Protein AF-A0A965DJD0-F1 (afdb_monomer)

Foldseek 3Di:
DCCVVPVPDDDAAEAEAELVDAPVSLVVVLVVLVVDDHAAYEYAQPQPDPRNVRVVVSCVVSVHHHQWYANDDDPVRIGGDDPVVVVVVNVVD

Secondary structure (DSSP, 8-state):
-HHHH-TT-----EEEEETT--HHHHHHHHHHHHHS---EEEEE--TT-TTHHHHHHHHHHHTPPEEEEE-SSSGGGEEE--HHHHHHHHH--

Structure (mmCIF, N/CA/C/O backbone):
data_AF-A0A965DJD0-F1
#
_entry.id   AF-A0A965DJD0-F1
#
loop_
_atom_site.group_PDB
_atom_site.id
_atom_site.type_symbol
_atom_site.label_atom_id
_atom_site.label_alt_id
_atom_site.label_comp_id
_atom_site.label_asym_id
_atom_site.label_entity_id
_atom_site.label_seq_id
_atom_site.pdbx_PDB_ins_code
_atom_site.Cartn_x
_atom_site.Cartn_y
_atom_site.Cartn_z
_atom_site.occupancy
_atom_site.B_iso_or_equiv
_atom_site.auth_seq_id
_atom_site.auth_comp_id
_atom_site.auth_asym_id
_atom_site.auth_atom_id
_atom_site.pdbx_PDB_model_num
ATOM 1 N N . ILE A 1 1 ? -17.952 5.073 15.202 1.00 82.44 1 ILE A N 1
ATOM 2 C CA . ILE A 1 1 ? -19.266 5.157 14.500 1.00 82.44 1 ILE A CA 1
ATOM 3 C C . ILE A 1 1 ? -19.563 3.879 13.718 1.00 82.44 1 ILE A C 1
ATOM 5 O O . ILE A 1 1 ? -20.613 3.296 13.960 1.00 82.44 1 ILE A O 1
ATOM 9 N N . ILE A 1 2 ? -18.658 3.417 12.842 1.00 86.12 2 ILE A N 1
ATOM 10 C CA . ILE A 1 2 ? -18.876 2.221 12.005 1.00 86.12 2 ILE A CA 1
ATOM 11 C C . ILE A 1 2 ? -19.158 0.971 12.853 1.00 86.12 2 ILE A C 1
ATOM 13 O O . ILE A 1 2 ? -20.224 0.391 12.694 1.00 86.12 2 ILE A O 1
ATOM 17 N N . HIS A 1 3 ? -18.326 0.658 13.857 1.00 87.38 3 HIS A N 1
ATOM 18 C CA . HIS A 1 3 ? -18.560 -0.483 14.766 1.00 87.38 3 HIS A CA 1
ATOM 19 C C . HIS A 1 3 ? -19.932 -0.479 15.463 1.00 87.38 3 HIS A C 1
ATOM 21 O O . HIS A 1 3 ? -20.463 -1.534 15.786 1.00 87.38 3 HIS A O 1
ATOM 27 N N . LYS A 1 4 ? -20.532 0.701 15.681 1.00 92.44 4 LYS A N 1
ATOM 28 C CA . LYS A 1 4 ? -21.867 0.820 16.289 1.00 92.44 4 LYS A CA 1
ATOM 29 C C . LYS A 1 4 ? -22.988 0.572 15.276 1.00 92.44 4 LYS A C 1
ATOM 31 O O . LYS A 1 4 ? -24.030 0.050 15.648 1.00 92.44 4 LYS A O 1
ATOM 36 N N . LYS A 1 5 ? -22.811 1.007 14.023 1.00 95.06 5 LYS A N 1
ATOM 37 C CA . LYS A 1 5 ? -23.851 0.945 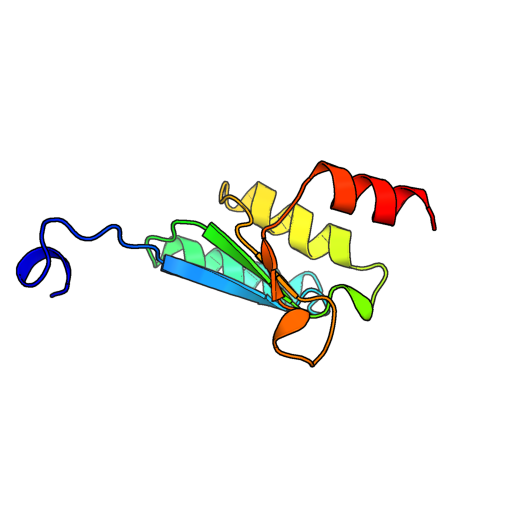12.981 1.00 95.06 5 LYS A CA 1
ATOM 38 C C . LYS A 1 5 ? -23.782 -0.317 12.117 1.00 95.06 5 LYS A C 1
ATOM 40 O O . LYS A 1 5 ? -24.793 -0.685 11.535 1.00 95.06 5 LYS A O 1
ATOM 45 N N . ALA A 1 6 ? -22.623 -0.959 12.034 1.00 93.38 6 ALA A N 1
ATOM 46 C CA . ALA A 1 6 ? -22.387 -2.152 11.232 1.00 93.38 6 ALA A CA 1
ATOM 47 C C . ALA A 1 6 ? -21.480 -3.134 12.004 1.00 93.38 6 ALA A C 1
ATOM 49 O O . ALA A 1 6 ? -20.307 -3.285 11.667 1.00 93.38 6 ALA A O 1
ATOM 50 N N . PRO A 1 7 ? -21.992 -3.777 13.070 1.00 90.25 7 PRO A N 1
ATOM 51 C CA . PRO A 1 7 ? -21.180 -4.594 13.979 1.00 90.25 7 PRO A CA 1
ATOM 52 C C . PRO A 1 7 ? -20.581 -5.850 13.325 1.00 90.25 7 PRO A C 1
ATOM 54 O O . PRO A 1 7 ? -19.552 -6.329 13.784 1.00 90.25 7 PRO A O 1
ATOM 57 N N . ASN A 1 8 ? -21.188 -6.346 12.242 1.00 94.06 8 ASN A N 1
ATOM 58 C CA . ASN A 1 8 ? -20.746 -7.548 11.524 1.00 94.06 8 ASN A CA 1
ATOM 59 C C . ASN A 1 8 ? -19.986 -7.228 10.225 1.00 94.06 8 ASN A C 1
ATOM 61 O O . ASN A 1 8 ? -19.773 -8.116 9.404 1.00 94.06 8 ASN A O 1
ATOM 65 N N . ALA A 1 9 ? -19.649 -5.958 9.981 1.00 93.75 9 ALA A N 1
ATOM 66 C CA . ALA A 1 9 ? -18.910 -5.586 8.784 1.00 93.75 9 ALA A CA 1
ATOM 67 C C . ALA A 1 9 ? -17.427 -5.939 8.932 1.00 93.75 9 ALA A C 1
ATOM 69 O O . ALA A 1 9 ? -16.815 -5.657 9.962 1.00 93.75 9 ALA A O 1
ATOM 70 N N . ASN A 1 10 ? -16.838 -6.468 7.861 1.00 91.25 10 ASN A N 1
ATOM 71 C CA . ASN A 1 10 ? -15.389 -6.488 7.713 1.00 91.25 10 ASN A CA 1
ATOM 72 C C . ASN A 1 10 ? -14.927 -5.067 7.389 1.00 91.25 10 ASN A C 1
ATOM 74 O O . ASN A 1 10 ? -15.337 -4.493 6.380 1.00 91.25 10 ASN A O 1
ATOM 78 N N . ILE A 1 11 ? -14.117 -4.487 8.271 1.00 91.56 11 ILE A N 1
ATOM 79 C CA . ILE A 1 11 ? -13.632 -3.113 8.145 1.00 91.56 11 ILE A CA 1
ATOM 80 C C . ILE A 1 11 ? -12.153 -3.172 7.787 1.00 91.56 11 ILE A C 1
ATOM 82 O O . ILE A 1 11 ? -11.355 -3.742 8.526 1.00 91.56 11 ILE A O 1
ATOM 86 N N . GLU A 1 12 ? -11.804 -2.553 6.666 1.00 93.06 12 GLU A N 1
ATOM 87 C CA . GLU A 1 12 ? -10.426 -2.362 6.225 1.00 93.06 12 GLU A CA 1
ATOM 88 C C . GLU A 1 12 ? -10.107 -0.862 6.262 1.00 93.06 12 GLU A C 1
ATOM 90 O O . GLU A 1 12 ? -10.919 -0.026 5.859 1.00 93.06 12 GLU A O 1
ATOM 95 N N . SER A 1 13 ? -8.922 -0.526 6.756 1.00 93.19 13 SER A N 1
ATOM 96 C CA . SER A 1 13 ? -8.366 0.822 6.797 1.00 93.19 13 SER A CA 1
ATOM 97 C C . SER A 1 13 ? -7.049 0.781 6.036 1.00 93.19 13 SER A C 1
ATOM 99 O O . SER A 1 13 ? -6.060 0.221 6.515 1.00 93.19 13 SER A O 1
ATOM 101 N N . LEU A 1 14 ? -7.069 1.284 4.803 1.00 94.06 14 LEU A N 1
ATOM 102 C CA . LEU A 1 14 ? -5.977 1.110 3.852 1.00 94.06 14 LEU A CA 1
ATOM 103 C C . LEU A 1 14 ? -5.197 2.408 3.674 1.00 94.06 14 LEU A C 1
ATOM 105 O O . LEU A 1 14 ? -5.776 3.460 3.402 1.00 94.06 14 LEU A O 1
ATOM 109 N N . LEU A 1 15 ? -3.875 2.314 3.782 1.00 91.81 15 LEU A N 1
ATOM 110 C CA . LEU A 1 15 ? -2.971 3.412 3.463 1.00 91.81 15 LEU A CA 1
ATOM 111 C C . LEU A 1 15 ? -2.587 3.352 1.987 1.00 91.81 15 LEU A C 1
ATOM 113 O O . LEU A 1 15 ? -2.048 2.347 1.535 1.00 91.81 15 LEU A O 1
ATOM 117 N N . VAL A 1 16 ? -2.839 4.423 1.239 1.00 91.00 16 VAL A N 1
ATOM 118 C CA . VAL A 1 16 ? -2.431 4.517 -0.168 1.00 91.00 16 VAL A CA 1
ATOM 119 C C . VAL A 1 16 ? -1.061 5.185 -0.240 1.00 91.00 16 VAL A C 1
ATOM 121 O O . VAL A 1 16 ? -0.902 6.317 0.216 1.00 91.00 16 VAL A O 1
ATOM 124 N N . LEU A 1 17 ? -0.078 4.487 -0.806 1.00 87.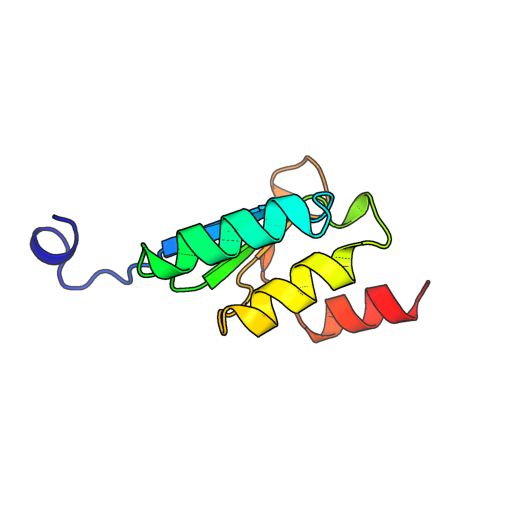62 17 LEU A N 1
ATOM 125 C CA . LEU A 1 17 ? 1.288 4.962 -0.993 1.00 87.62 17 LEU A CA 1
ATOM 126 C C . LEU A 1 17 ? 1.604 5.088 -2.479 1.00 87.62 17 LEU A C 1
ATOM 128 O O . LEU A 1 17 ? 1.495 4.127 -3.235 1.00 87.62 17 LEU A O 1
ATOM 132 N N . ASP A 1 18 ? 2.051 6.271 -2.875 1.00 86.25 18 ASP A N 1
ATOM 133 C CA . ASP A 1 18 ? 2.596 6.513 -4.205 1.00 86.25 18 ASP A CA 1
ATOM 134 C C . ASP A 1 18 ? 4.046 6.005 -4.257 1.00 86.25 18 ASP A C 1
ATOM 136 O O . ASP A 1 18 ? 4.914 6.511 -3.542 1.00 86.25 18 ASP A O 1
ATOM 140 N N . ALA A 1 19 ? 4.310 4.997 -5.094 1.00 81.75 19 ALA A N 1
ATOM 141 C CA . ALA A 1 19 ? 5.619 4.357 -5.201 1.00 81.75 19 ALA A CA 1
ATOM 142 C C . ALA A 1 19 ? 6.695 5.259 -5.830 1.00 81.75 19 ALA A C 1
ATOM 144 O O . ALA A 1 19 ? 7.889 4.986 -5.695 1.00 81.75 19 ALA A O 1
ATOM 145 N N . THR A 1 20 ? 6.302 6.361 -6.476 1.00 77.69 20 THR A N 1
ATOM 146 C CA . THR A 1 20 ? 7.251 7.359 -6.988 1.00 77.69 20 THR A CA 1
ATOM 147 C C . THR A 1 20 ? 7.839 8.219 -5.871 1.00 77.69 20 THR A C 1
ATOM 149 O O . THR A 1 20 ? 8.927 8.792 -6.030 1.00 77.69 20 THR A O 1
ATOM 152 N N . LEU A 1 21 ? 7.158 8.285 -4.719 1.00 75.38 21 LEU A N 1
ATOM 153 C CA . LEU A 1 21 ? 7.656 8.982 -3.546 1.00 75.38 21 LEU A CA 1
ATOM 154 C C . LEU A 1 21 ? 8.870 8.231 -2.996 1.00 75.38 21 LEU A C 1
ATOM 156 O O . LEU A 1 21 ? 8.800 7.077 -2.582 1.00 75.38 21 LEU A O 1
ATOM 160 N N . GLY A 1 22 ? 10.012 8.916 -2.966 1.00 69.56 22 GLY A N 1
ATOM 161 C CA . GLY A 1 22 ? 11.203 8.414 -2.285 1.00 69.56 22 GLY A CA 1
ATOM 162 C C . GLY A 1 22 ? 11.023 8.370 -0.762 1.00 69.56 22 GLY A C 1
ATOM 163 O O . GLY A 1 22 ? 9.942 8.605 -0.221 1.00 69.56 22 GLY A O 1
ATOM 164 N N . GLN A 1 23 ? 12.123 8.157 -0.038 1.00 70.94 23 GLN A N 1
ATOM 165 C CA . GLN A 1 23 ? 12.113 7.964 1.422 1.00 70.94 23 GLN A CA 1
ATOM 166 C C . GLN A 1 23 ? 11.391 9.062 2.230 1.00 70.94 23 GLN A C 1
ATOM 168 O O . GLN A 1 23 ? 10.887 8.796 3.319 1.00 70.94 23 GLN A O 1
ATOM 173 N N . ASN A 1 24 ? 11.296 10.287 1.705 1.00 74.38 24 ASN A N 1
ATOM 174 C CA . ASN A 1 24 ? 10.635 11.396 2.395 1.00 74.38 24 ASN A CA 1
ATOM 175 C C . ASN A 1 24 ? 9.113 11.228 2.504 1.00 74.38 24 ASN A C 1
ATOM 177 O O . ASN A 1 24 ? 8.564 11.448 3.583 1.00 74.38 24 ASN A O 1
ATOM 181 N N . GLY A 1 25 ? 8.432 10.821 1.426 1.00 73.56 25 GLY A N 1
ATOM 182 C CA . GLY A 1 25 ? 6.980 10.583 1.469 1.00 73.56 25 GLY A CA 1
ATOM 183 C C . GLY A 1 25 ? 6.633 9.374 2.337 1.00 73.56 25 GLY A C 1
ATOM 184 O O . GLY A 1 25 ? 5.625 9.346 3.036 1.00 73.56 25 GLY A O 1
ATOM 185 N N . LEU A 1 26 ? 7.546 8.413 2.383 1.00 74.62 26 LEU A N 1
ATOM 186 C CA . LEU A 1 26 ? 7.384 7.187 3.144 1.00 74.62 26 LEU A CA 1
ATOM 187 C C . LEU A 1 26 ? 7.575 7.371 4.649 1.00 74.62 26 LEU A C 1
ATOM 189 O O . LEU A 1 26 ? 6.856 6.768 5.440 1.00 74.62 26 LEU A O 1
ATOM 193 N N . ARG A 1 27 ? 8.478 8.262 5.069 1.00 81.12 27 ARG A N 1
ATOM 194 C CA . ARG A 1 27 ? 8.588 8.625 6.487 1.00 81.12 27 ARG A CA 1
ATOM 195 C C . ARG A 1 27 ? 7.293 9.270 6.997 1.00 81.12 27 ARG A C 1
ATOM 197 O O . ARG A 1 27 ? 6.896 9.013 8.128 1.00 81.12 27 ARG A O 1
ATOM 204 N N . GLN A 1 28 ? 6.609 10.065 6.171 1.00 79.81 28 GLN A N 1
ATOM 205 C CA . GLN A 1 28 ? 5.307 10.641 6.536 1.00 79.81 28 GLN A CA 1
ATOM 206 C C . GLN A 1 28 ? 4.230 9.562 6.669 1.00 79.81 28 GLN A C 1
ATOM 208 O O . GLN A 1 28 ? 3.472 9.576 7.636 1.00 79.81 28 GLN A O 1
ATOM 213 N N . ALA A 1 29 ? 4.204 8.602 5.743 1.00 80.56 29 ALA A N 1
ATOM 214 C CA . ALA A 1 29 ? 3.333 7.435 5.825 1.00 80.56 29 ALA A CA 1
ATOM 215 C C . ALA A 1 29 ? 3.544 6.634 7.118 1.00 80.56 29 ALA A C 1
ATOM 217 O O . ALA A 1 29 ? 2.574 6.187 7.729 1.00 80.56 29 ALA A O 1
ATOM 218 N N . GLN A 1 30 ? 4.792 6.512 7.574 1.00 80.94 30 GLN A N 1
ATOM 219 C CA . GLN A 1 30 ? 5.100 5.839 8.830 1.00 80.94 30 GLN A CA 1
ATOM 220 C C . GLN A 1 30 ? 4.569 6.588 10.048 1.00 80.94 30 GLN A C 1
ATOM 222 O O . GLN A 1 30 ? 3.832 6.008 10.840 1.00 80.94 30 GLN A O 1
ATOM 227 N N . VAL A 1 31 ? 4.815 7.892 10.144 1.00 85.88 31 VAL A N 1
ATOM 228 C CA . VAL A 1 31 ? 4.256 8.707 11.237 1.00 85.88 31 VAL A CA 1
ATOM 229 C C . VAL A 1 31 ? 2.720 8.679 11.225 1.00 85.88 31 VAL A C 1
ATOM 231 O O . VAL A 1 31 ? 2.076 8.611 12.272 1.00 85.88 31 VAL A O 1
ATOM 234 N N . PHE A 1 32 ? 2.108 8.679 10.038 1.00 86.12 32 PHE A N 1
ATOM 235 C CA . PHE A 1 32 ? 0.660 8.546 9.902 1.00 86.12 32 PHE A CA 1
ATOM 236 C C . PHE A 1 32 ? 0.155 7.191 10.420 1.00 86.12 32 PHE A C 1
ATOM 238 O O . PHE A 1 32 ? -0.833 7.143 11.153 1.00 86.12 32 PHE A O 1
ATOM 245 N N . SER A 1 33 ? 0.852 6.100 10.091 1.00 84.50 33 SER A N 1
ATOM 246 C CA . SER A 1 33 ? 0.495 4.749 10.541 1.00 84.50 33 SER A CA 1
ATOM 247 C C . SER A 1 33 ? 0.572 4.564 12.058 1.00 84.50 33 SER A C 1
ATOM 249 O O . SER A 1 33 ? -0.191 3.786 12.616 1.00 84.50 33 SER A O 1
ATOM 251 N N . GLU A 1 34 ? 1.434 5.314 12.748 1.00 84.00 34 GLU A N 1
ATOM 252 C CA . GLU A 1 34 ? 1.530 5.279 14.214 1.00 84.00 34 GLU A CA 1
ATOM 253 C C . GLU A 1 34 ? 0.306 5.919 14.884 1.00 84.00 34 GLU A C 1
ATOM 255 O O . GLU A 1 34 ? -0.037 5.597 16.021 1.00 84.00 34 GLU A O 1
ATOM 260 N N . SER A 1 35 ? -0.373 6.819 14.170 1.00 87.06 35 SER A N 1
ATOM 261 C CA . SER A 1 35 ? -1.519 7.575 14.679 1.00 87.06 35 SER A CA 1
ATOM 262 C C . SER A 1 35 ? -2.868 6.918 14.363 1.00 87.06 35 SER A C 1
ATOM 264 O O . SER A 1 35 ? -3.893 7.329 14.909 1.00 87.06 35 SER A O 1
ATOM 266 N N . VAL A 1 36 ? -2.899 5.925 13.465 1.00 88.25 36 VAL A N 1
ATOM 267 C CA . VAL A 1 36 ? -4.135 5.353 12.909 1.00 88.25 36 VAL A CA 1
ATOM 268 C C . VAL A 1 36 ? -4.047 3.829 12.848 1.00 88.25 36 VAL A C 1
ATOM 270 O O . VAL A 1 36 ? -3.064 3.271 12.379 1.00 88.25 36 VAL A O 1
ATOM 273 N N . GLN A 1 37 ? -5.115 3.130 13.247 1.00 88.44 37 GLN A N 1
ATOM 274 C CA . GLN A 1 37 ? -5.220 1.684 13.026 1.00 88.44 37 GLN A CA 1
ATOM 275 C C . GLN A 1 37 ? -5.452 1.383 11.542 1.00 88.44 37 GLN A C 1
ATOM 277 O O . GLN A 1 37 ? -6.554 1.553 11.014 1.00 88.44 37 GLN A O 1
ATOM 282 N N . LEU A 1 38 ? -4.389 0.936 10.882 1.00 92.56 38 LEU A N 1
ATOM 283 C CA . LEU A 1 38 ? -4.389 0.471 9.501 1.00 92.56 38 LEU A CA 1
ATOM 284 C C . LEU A 1 38 ? -4.411 -1.061 9.456 1.00 92.56 38 LEU A C 1
ATOM 286 O O . LEU A 1 38 ? -3.875 -1.729 10.337 1.00 92.56 38 LEU A O 1
ATOM 290 N N . THR A 1 39 ? -5.020 -1.616 8.411 1.00 94.31 39 THR A N 1
ATOM 291 C CA . THR A 1 39 ? -5.147 -3.068 8.180 1.00 94.31 39 THR A CA 1
ATOM 292 C C . THR A 1 39 ? -4.431 -3.533 6.910 1.00 94.31 39 THR A C 1
ATOM 294 O O . THR A 1 39 ? -4.337 -4.737 6.646 1.00 94.31 39 THR A O 1
ATOM 297 N N . GLY A 1 40 ? -3.924 -2.594 6.110 1.00 93.56 40 GLY A N 1
ATOM 298 C CA . GLY A 1 40 ? -3.195 -2.888 4.887 1.00 93.56 40 GLY A CA 1
ATOM 299 C C . GLY A 1 40 ? -2.760 -1.642 4.125 1.00 93.56 40 GLY A C 1
ATOM 300 O O . GLY A 1 40 ? -3.051 -0.509 4.513 1.00 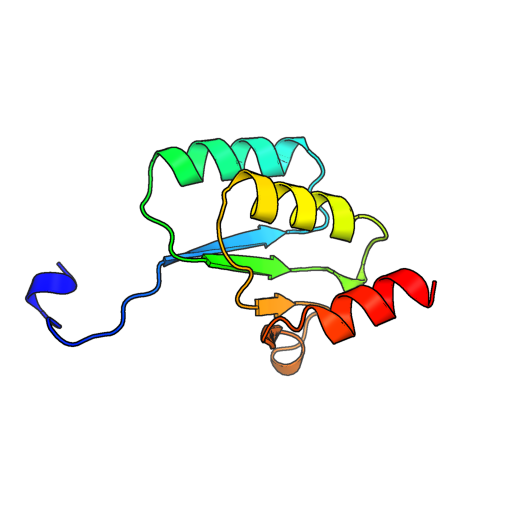93.56 40 GLY A O 1
ATOM 301 N N . VAL A 1 41 ? -2.057 -1.878 3.022 1.00 92.19 41 VAL A N 1
ATOM 302 C CA . VAL A 1 41 ? -1.485 -0.838 2.161 1.00 92.19 41 VAL A CA 1
ATOM 303 C C . VAL A 1 41 ? -1.903 -1.061 0.707 1.00 92.19 41 VAL A C 1
ATOM 305 O O . VAL A 1 41 ? -2.041 -2.199 0.253 1.00 92.19 41 VAL A O 1
ATOM 308 N N . VAL A 1 42 ? -2.092 0.028 -0.031 1.00 92.88 42 VAL A N 1
ATOM 309 C CA . VAL A 1 42 ? -2.226 0.054 -1.490 1.00 92.88 42 VAL A CA 1
ATOM 310 C C . VAL A 1 42 ? -1.020 0.783 -2.060 1.00 92.88 42 VAL A C 1
ATOM 312 O O . VAL A 1 42 ? -0.749 1.907 -1.647 1.00 92.88 42 VAL A O 1
ATOM 315 N N . LEU A 1 43 ? -0.304 0.170 -3.000 1.00 89.44 43 LEU A N 1
ATOM 316 C CA . LEU A 1 43 ? 0.797 0.828 -3.709 1.00 89.44 43 LEU A CA 1
ATOM 317 C C . LEU A 1 43 ? 0.306 1.317 -5.070 1.00 89.44 43 LEU A C 1
ATOM 319 O O . LEU A 1 43 ? -0.342 0.559 -5.776 1.00 89.44 43 LEU A O 1
ATOM 323 N N . THR A 1 44 ? 0.605 2.548 -5.466 1.00 89.12 44 THR A N 1
ATOM 324 C CA . THR A 1 44 ? 0.227 3.092 -6.783 1.00 89.12 44 THR A CA 1
ATOM 325 C C . THR A 1 44 ? 1.450 3.553 -7.570 1.00 89.12 44 THR A C 1
ATOM 327 O O . THR A 1 44 ? 2.515 3.768 -6.990 1.00 89.12 44 THR A O 1
ATOM 330 N N . LYS A 1 45 ? 1.287 3.724 -8.890 1.00 85.31 45 LYS A N 1
ATOM 331 C CA . LYS A 1 45 ? 2.321 4.193 -9.830 1.00 85.31 45 LYS A CA 1
ATOM 332 C C . LYS A 1 45 ? 3.561 3.289 -9.909 1.00 85.31 45 LYS A C 1
ATOM 334 O O . LYS A 1 45 ? 4.694 3.773 -9.967 1.00 85.31 45 LYS A O 1
ATOM 339 N N . LEU A 1 46 ? 3.360 1.970 -9.861 1.00 80.06 46 LEU A N 1
ATOM 340 C CA . LEU A 1 46 ? 4.455 0.994 -9.981 1.00 80.06 46 LEU A CA 1
ATOM 341 C C . LEU A 1 46 ? 5.011 0.869 -11.406 1.00 80.06 46 LEU A C 1
ATOM 343 O O . LEU A 1 46 ? 6.169 0.511 -11.570 1.00 80.06 46 LEU A O 1
ATOM 347 N N . ASP A 1 47 ? 4.214 1.205 -12.413 1.00 78.38 47 ASP A N 1
ATOM 348 C CA . ASP A 1 47 ? 4.561 1.224 -13.837 1.00 78.38 47 ASP A CA 1
ATOM 349 C C . ASP A 1 47 ? 5.624 2.263 -14.201 1.00 78.38 47 ASP A C 1
ATOM 351 O O . ASP A 1 47 ? 6.374 2.094 -15.159 1.00 78.38 47 ASP A O 1
ATOM 355 N N . GLY A 1 48 ? 5.711 3.346 -13.429 1.00 63.50 48 GLY A N 1
ATOM 356 C CA . GLY A 1 48 ? 6.557 4.481 -13.775 1.00 63.50 48 GLY A CA 1
ATOM 357 C C . GLY A 1 48 ? 8.007 4.408 -13.296 1.00 63.50 48 GLY A C 1
ATOM 358 O O . GLY A 1 48 ? 8.775 5.307 -13.644 1.00 63.50 48 GLY A O 1
ATOM 359 N N . THR A 1 49 ? 8.417 3.453 -12.440 1.00 58.06 49 THR A N 1
ATOM 360 C CA . THR A 1 49 ? 9.739 3.556 -11.784 1.00 58.06 49 THR A CA 1
ATOM 361 C C . THR A 1 49 ? 10.383 2.241 -11.320 1.00 58.06 49 THR A C 1
ATOM 363 O O . THR A 1 49 ? 9.754 1.410 -10.674 1.00 58.06 49 THR A O 1
ATOM 366 N N . ALA A 1 50 ? 11.720 2.180 -11.413 1.00 59.09 50 ALA A N 1
ATOM 367 C CA . ALA A 1 50 ? 12.591 1.231 -10.695 1.00 59.09 50 ALA A CA 1
ATOM 368 C C . ALA A 1 50 ? 12.592 1.415 -9.151 1.00 59.09 50 ALA A C 1
ATOM 370 O O . ALA A 1 50 ? 13.481 0.932 -8.449 1.00 59.09 50 ALA A O 1
ATOM 371 N N . ARG A 1 51 ? 11.636 2.178 -8.596 1.00 63.06 51 ARG A N 1
ATOM 372 C CA . ARG A 1 51 ? 11.550 2.540 -7.169 1.00 63.06 51 ARG A CA 1
ATOM 373 C C . ARG A 1 51 ? 10.471 1.767 -6.411 1.00 63.06 51 ARG A C 1
ATOM 375 O O . ARG A 1 51 ? 10.320 1.990 -5.211 1.00 63.06 51 ARG A O 1
ATOM 382 N N . GLY A 1 52 ? 9.807 0.795 -7.045 1.00 67.25 52 GLY A N 1
ATOM 383 C CA . GLY A 1 52 ? 8.862 -0.110 -6.374 1.00 67.25 52 GLY A CA 1
ATOM 384 C C . GLY A 1 52 ? 9.439 -0.788 -5.119 1.00 67.25 52 GLY A C 1
ATOM 385 O O . GLY A 1 52 ? 8.726 -0.978 -4.134 1.00 67.25 52 GLY A O 1
ATOM 386 N N . GLY A 1 53 ? 10.753 -1.046 -5.085 1.00 74.75 53 GLY A N 1
ATOM 387 C CA . GLY A 1 53 ? 11.434 -1.615 -3.914 1.00 74.75 53 GLY A CA 1
ATOM 388 C C . GLY A 1 53 ? 11.396 -0.734 -2.657 1.00 74.75 53 GLY A C 1
ATOM 389 O O . GLY A 1 53 ? 11.394 -1.244 -1.539 1.00 74.75 53 GLY A O 1
ATOM 390 N N . VAL A 1 54 ? 11.311 0.588 -2.814 1.00 75.31 54 VAL A N 1
ATOM 391 C CA . VAL A 1 54 ? 11.274 1.540 -1.695 1.00 75.31 54 VAL A CA 1
ATOM 392 C C . VAL A 1 54 ? 9.891 1.542 -1.032 1.00 75.31 54 VAL A C 1
ATOM 394 O O . VAL A 1 54 ? 9.794 1.526 0.195 1.00 75.31 54 VAL A O 1
ATOM 397 N N . ALA A 1 55 ? 8.823 1.455 -1.825 1.00 74.94 55 ALA A N 1
ATOM 398 C CA . ALA A 1 55 ? 7.461 1.299 -1.318 1.00 74.94 55 ALA A CA 1
ATOM 399 C C . ALA A 1 55 ? 7.240 -0.070 -0.640 1.00 74.94 55 ALA A C 1
ATOM 401 O O . ALA A 1 55 ? 6.585 -0.152 0.402 1.00 74.94 55 ALA A O 1
ATOM 402 N N . LEU A 1 56 ? 7.855 -1.133 -1.175 1.00 77.94 56 LEU A N 1
ATOM 403 C CA . LEU A 1 56 ? 7.854 -2.463 -0.558 1.00 77.94 56 LEU A CA 1
ATOM 404 C C . LEU A 1 56 ? 8.524 -2.454 0.822 1.00 77.94 56 LEU A C 1
ATOM 406 O O . LEU A 1 56 ? 7.945 -2.953 1.789 1.00 77.94 56 LEU A O 1
ATOM 410 N N . ALA A 1 57 ? 9.725 -1.874 0.918 1.00 79.94 57 ALA A N 1
ATOM 411 C CA . ALA A 1 57 ? 10.481 -1.800 2.167 1.00 79.94 57 ALA A CA 1
ATOM 412 C C . ALA A 1 57 ? 9.671 -1.130 3.285 1.00 79.94 57 ALA A C 1
ATOM 414 O O . ALA A 1 57 ? 9.736 -1.541 4.440 1.00 79.94 57 ALA A O 1
ATOM 415 N N . VAL A 1 58 ? 8.851 -0.143 2.927 1.00 77.62 58 VAL A N 1
ATOM 416 C CA . VAL A 1 58 ? 7.988 0.566 3.873 1.00 77.62 58 VAL A CA 1
ATOM 417 C C . VAL A 1 58 ? 6.830 -0.295 4.312 1.00 77.62 58 VAL A C 1
ATOM 419 O O . VAL A 1 58 ? 6.616 -0.410 5.509 1.00 77.62 58 VAL A O 1
ATOM 422 N N . SER A 1 59 ? 6.128 -0.969 3.397 1.00 80.56 59 SER A N 1
ATOM 423 C CA . SER A 1 59 ? 5.085 -1.922 3.805 1.00 80.56 59 SER A CA 1
ATOM 424 C C . SER A 1 59 ? 5.632 -2.967 4.785 1.00 80.56 59 SER A C 1
ATOM 426 O O . SER A 1 59 ? 4.968 -3.299 5.767 1.00 80.56 59 SER A O 1
ATOM 428 N N . GLN A 1 60 ? 6.871 -3.423 4.565 1.00 83.75 60 GLN A N 1
ATOM 429 C CA . GLN A 1 60 ? 7.592 -4.305 5.483 1.00 83.75 60 GLN A CA 1
ATOM 430 C C . GLN A 1 60 ? 7.872 -3.643 6.840 1.00 83.75 60 GLN A C 1
ATOM 432 O O . GLN A 1 60 ? 7.601 -4.245 7.875 1.00 83.75 60 GLN A O 1
ATOM 437 N N . GLN A 1 61 ? 8.369 -2.403 6.848 1.00 83.19 61 GLN A N 1
ATOM 438 C CA . GLN A 1 61 ? 8.643 -1.632 8.067 1.00 83.19 61 GLN A CA 1
ATOM 439 C C . GLN A 1 61 ? 7.386 -1.340 8.891 1.00 83.19 61 GLN A C 1
ATOM 441 O O . GLN A 1 61 ? 7.448 -1.325 10.118 1.00 83.19 61 GLN A O 1
ATOM 446 N N . LEU A 1 62 ? 6.255 -1.118 8.220 1.00 83.81 62 LEU A N 1
ATOM 447 C CA . LEU A 1 62 ? 4.952 -0.905 8.844 1.00 83.81 62 LEU A CA 1
ATOM 448 C C . LEU A 1 62 ? 4.330 -2.202 9.372 1.00 83.81 62 LEU A C 1
ATOM 450 O O . LEU A 1 62 ? 3.364 -2.148 10.128 1.00 83.81 62 LEU A O 1
ATOM 454 N N . GLY A 1 63 ? 4.843 -3.367 8.961 1.00 87.56 63 GLY A N 1
ATOM 455 C CA . GLY A 1 63 ? 4.257 -4.664 9.297 1.00 87.56 63 GLY A CA 1
ATOM 456 C C . GLY A 1 63 ? 2.854 -4.865 8.718 1.00 87.56 63 GLY A C 1
ATOM 457 O O . GLY A 1 63 ? 2.087 -5.674 9.238 1.00 87.56 63 GLY A O 1
ATOM 458 N N . LEU A 1 64 ? 2.498 -4.126 7.662 1.00 89.31 64 LEU A N 1
ATOM 459 C CA . LEU A 1 64 ? 1.174 -4.165 7.046 1.00 89.31 64 LEU A CA 1
ATOM 460 C C . LEU A 1 64 ? 1.206 -4.956 5.731 1.00 89.31 64 LEU A C 1
ATOM 462 O O . LEU A 1 64 ? 2.147 -4.802 4.947 1.00 89.31 64 LEU A O 1
ATOM 466 N N . PRO A 1 65 ? 0.172 -5.768 5.442 1.00 91.81 65 PRO A N 1
ATOM 467 C CA . PRO A 1 65 ? 0.076 -6.472 4.172 1.00 91.81 65 PRO A CA 1
ATOM 468 C C . PRO A 1 65 ? -0.265 -5.504 3.034 1.00 91.81 65 PRO A C 1
ATOM 470 O O . PRO A 1 65 ? -1.170 -4.670 3.155 1.00 91.81 65 PRO A O 1
ATOM 473 N N . ILE A 1 66 ? 0.400 -5.671 1.893 1.00 91.94 66 ILE A N 1
ATOM 474 C CA . ILE A 1 66 ? -0.016 -5.024 0.647 1.00 91.94 66 ILE A CA 1
ATOM 475 C C . ILE A 1 66 ? -1.279 -5.737 0.158 1.00 91.94 66 ILE A C 1
ATOM 477 O O . ILE A 1 66 ? -1.283 -6.955 -0.014 1.00 91.94 66 ILE A O 1
ATOM 481 N N . ARG A 1 67 ? -2.363 -4.984 -0.037 1.00 94.69 67 ARG A N 1
ATOM 482 C CA . ARG A 1 67 ? -3.652 -5.506 -0.516 1.00 94.69 67 ARG A CA 1
ATOM 483 C C . ARG A 1 67 ? -3.808 -5.343 -2.019 1.00 94.69 67 ARG A C 1
ATOM 485 O O . ARG A 1 67 ? -4.268 -6.265 -2.685 1.00 94.69 67 ARG A O 1
ATOM 492 N N . PHE A 1 68 ? -3.404 -4.186 -2.537 1.00 94.25 68 PHE A N 1
ATOM 493 C CA . PHE A 1 68 ? -3.557 -3.837 -3.944 1.00 94.25 68 PHE A CA 1
ATOM 494 C C . PHE A 1 68 ? -2.326 -3.115 -4.476 1.00 94.25 68 PHE A C 1
ATOM 496 O O . PHE A 1 68 ? -1.611 -2.440 -3.728 1.00 94.25 68 PHE A O 1
ATOM 503 N N . ILE A 1 69 ? -2.136 -3.230 -5.784 1.00 90.75 69 ILE A N 1
ATOM 504 C CA . ILE A 1 69 ? -1.148 -2.490 -6.552 1.00 90.75 69 ILE A CA 1
ATOM 505 C C . ILE A 1 69 ? -1.804 -1.802 -7.748 1.00 90.75 69 ILE A C 1
ATOM 507 O O . ILE A 1 69 ? -2.682 -2.373 -8.386 1.00 90.75 69 ILE A O 1
ATOM 511 N N . GLY A 1 70 ? -1.387 -0.573 -8.033 1.00 90.88 70 GLY A N 1
ATOM 512 C CA . GLY A 1 70 ? -1.762 0.203 -9.209 1.00 90.88 70 GLY A CA 1
ATOM 513 C C . GLY A 1 70 ? -0.548 0.400 -10.107 1.00 90.88 70 GLY A C 1
ATOM 514 O O . GLY A 1 70 ? 0.428 1.022 -9.677 1.00 90.88 70 GLY A O 1
ATOM 515 N N . ALA A 1 71 ? -0.611 -0.123 -11.329 1.00 85.31 71 ALA A N 1
ATOM 516 C CA . ALA A 1 71 ? 0.465 -0.059 -12.324 1.00 85.31 71 ALA A CA 1
ATOM 517 C C . ALA A 1 71 ? -0.004 0.609 -13.630 1.00 85.31 71 ALA A C 1
ATOM 519 O O . ALA A 1 71 ? 0.324 0.158 -14.722 1.00 85.31 71 ALA A O 1
ATOM 520 N N . GLY A 1 72 ? -0.828 1.646 -13.512 1.00 87.31 72 GLY A N 1
ATOM 521 C CA . GLY A 1 72 ? -1.345 2.404 -14.643 1.00 87.31 72 GLY A CA 1
ATOM 522 C C . GLY A 1 72 ? -2.401 3.415 -14.207 1.00 87.31 72 GLY A C 1
ATOM 523 O O . GLY A 1 72 ? -2.655 3.599 -13.011 1.00 87.31 72 GLY A O 1
ATOM 524 N N . GLU A 1 73 ? -2.992 4.096 -15.185 1.00 88.94 73 GLU A N 1
ATOM 525 C CA . GLU A 1 73 ? -3.959 5.179 -14.966 1.00 88.94 73 GLU A CA 1
ATOM 526 C C . GLU A 1 73 ? -5.421 4.724 -15.078 1.00 88.94 73 GLU A C 1
ATOM 528 O O . GLU A 1 73 ? -6.323 5.465 -14.678 1.00 88.94 73 GLU A O 1
ATOM 533 N N . GLN A 1 74 ? -5.676 3.530 -15.622 1.00 92.88 74 GLN A N 1
ATOM 534 C CA . GLN A 1 74 ? -7.029 3.021 -15.825 1.00 92.88 74 GLN A CA 1
ATOM 535 C C . GLN A 1 74 ? -7.551 2.300 -14.577 1.00 92.88 74 GLN A C 1
ATOM 537 O O . GLN A 1 74 ? -6.803 1.889 -13.689 1.00 92.88 74 GLN A O 1
ATOM 542 N N . MET A 1 75 ? -8.871 2.121 -14.496 1.00 91.75 75 MET A N 1
ATOM 543 C CA . MET A 1 75 ? -9.509 1.482 -13.338 1.00 91.75 75 MET A CA 1
ATOM 544 C C . MET A 1 75 ? -9.086 0.011 -13.194 1.00 91.75 75 MET A C 1
ATOM 546 O O . MET A 1 75 ? -8.894 -0.485 -12.086 1.00 91.75 75 MET A O 1
ATOM 550 N N . GLU A 1 76 ? -8.908 -0.668 -14.322 1.00 91.44 76 GLU A N 1
ATOM 551 C CA . GLU A 1 76 ? -8.427 -2.044 -14.458 1.00 91.44 76 GLU A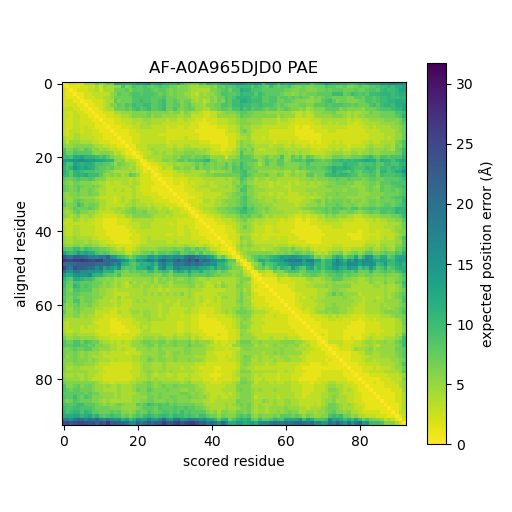 CA 1
ATOM 552 C C . GLU A 1 76 ? -6.947 -2.245 -14.075 1.00 91.44 76 GLU A C 1
ATOM 554 O O . GLU A 1 76 ? -6.488 -3.386 -13.930 1.00 91.44 76 GLU A O 1
ATOM 559 N N . ASP A 1 77 ? -6.202 -1.157 -13.873 1.00 90.94 77 ASP A N 1
ATOM 560 C CA . ASP A 1 77 ? -4.792 -1.209 -13.481 1.00 90.94 77 ASP A CA 1
ATOM 561 C C . ASP A 1 77 ? -4.606 -1.323 -11.963 1.00 90.94 77 ASP A C 1
ATOM 563 O O . ASP A 1 77 ? -3.497 -1.607 -11.504 1.00 90.94 77 ASP A O 1
ATOM 567 N N . LEU A 1 78 ? -5.680 -1.165 -11.177 1.00 94.06 78 LEU A N 1
ATOM 568 C CA . LEU A 1 78 ? -5.696 -1.484 -9.751 1.00 94.06 78 LEU A CA 1
ATOM 569 C C . LEU A 1 78 ? -6.043 -2.962 -9.548 1.00 94.06 78 LEU A C 1
ATOM 571 O O . LEU A 1 78 ? -7.183 -3.388 -9.742 1.00 94.06 78 LEU A O 1
ATOM 575 N N . ARG A 1 79 ? -5.064 -3.750 -9.109 1.00 92.50 79 ARG A N 1
ATOM 576 C CA . ARG A 1 79 ? -5.184 -5.208 -8.994 1.00 92.50 79 ARG A CA 1
ATOM 577 C C . ARG A 1 79 ? -4.805 -5.698 -7.598 1.00 92.50 79 ARG A C 1
ATOM 579 O O . ARG A 1 79 ? -4.027 -5.031 -6.911 1.00 92.50 79 ARG A O 1
ATOM 586 N N . PRO A 1 80 ? -5.346 -6.842 -7.140 1.00 94.81 80 PRO A N 1
ATOM 587 C CA . PRO A 1 80 ? -4.876 -7.486 -5.918 1.00 94.81 80 PRO A CA 1
ATOM 588 C C . PRO A 1 80 ? -3.370 -7.744 -5.982 1.00 94.81 80 PRO A C 1
ATOM 590 O O . PRO A 1 80 ? -2.840 -8.100 -7.032 1.00 94.81 80 PRO A O 1
ATOM 593 N N . PHE A 1 81 ? -2.675 -7.572 -4.861 1.00 92.00 81 PHE A N 1
ATOM 594 C CA . PHE A 1 81 ? -1.242 -7.833 -4.816 1.00 92.00 81 PHE A CA 1
ATOM 595 C C . PHE A 1 81 ? -0.947 -9.336 -4.875 1.00 92.00 81 PHE A C 1
ATOM 597 O O . PHE A 1 81 ? -1.439 -10.108 -4.051 1.00 92.00 81 PHE A O 1
ATOM 604 N N . SER A 1 82 ? -0.086 -9.727 -5.812 1.00 89.56 82 SER A N 1
ATOM 605 C CA . SER A 1 82 ? 0.512 -11.057 -5.897 1.00 89.56 82 SER A CA 1
ATOM 606 C C . SER A 1 82 ? 2.014 -10.927 -5.681 1.00 89.56 82 SER A C 1
ATOM 608 O O . SER A 1 82 ? 2.714 -10.307 -6.481 1.00 89.56 82 SER A O 1
ATOM 610 N N . SER A 1 83 ? 2.527 -11.506 -4.594 1.00 85.38 83 SER A N 1
ATOM 611 C CA . SER A 1 83 ? 3.969 -11.496 -4.319 1.00 85.38 83 SER A CA 1
ATOM 612 C C . SER A 1 83 ? 4.762 -12.243 -5.389 1.00 85.38 83 SER A C 1
ATOM 614 O O . SER A 1 83 ? 5.888 -11.856 -5.679 1.00 85.38 83 SER A O 1
ATOM 616 N N . TYR A 1 84 ? 4.170 -13.2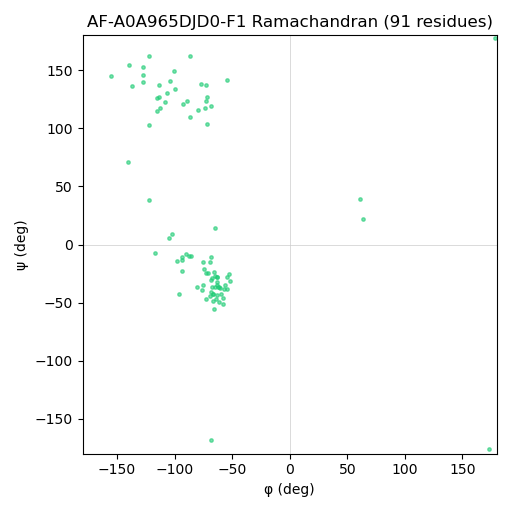81 -5.985 1.00 87.19 84 TYR A N 1
ATOM 617 C CA . TYR A 1 84 ? 4.777 -14.048 -7.067 1.00 87.19 84 TYR A CA 1
ATOM 618 C C . TYR A 1 84 ? 4.942 -13.194 -8.330 1.00 87.19 84 TYR A C 1
ATOM 620 O O . TYR A 1 84 ? 6.064 -13.003 -8.788 1.00 87.19 84 TYR A O 1
ATOM 628 N N . GLU A 1 85 ? 3.847 -12.606 -8.825 1.00 83.25 85 GLU A N 1
ATOM 629 C CA . GLU A 1 85 ? 3.868 -11.762 -10.033 1.00 83.25 85 GLU A CA 1
ATOM 630 C C . GLU A 1 85 ? 4.768 -10.537 -9.842 1.00 83.25 85 GLU A C 1
ATOM 632 O O . GLU A 1 85 ? 5.479 -10.125 -10.753 1.00 83.25 85 GLU A O 1
ATOM 637 N N . PHE A 1 86 ? 4.779 -9.972 -8.633 1.00 78.88 86 PHE A N 1
ATOM 638 C CA . PHE A 1 86 ? 5.627 -8.832 -8.314 1.00 78.88 86 PHE A CA 1
ATOM 639 C C . PHE A 1 86 ? 7.123 -9.181 -8.344 1.00 78.88 86 PHE A C 1
ATOM 641 O O . PHE A 1 86 ? 7.927 -8.404 -8.855 1.00 78.88 86 PHE A O 1
ATOM 648 N N . VAL A 1 87 ? 7.512 -10.342 -7.804 1.00 80.19 87 VAL A N 1
ATOM 649 C CA . VAL A 1 87 ? 8.906 -10.809 -7.858 1.00 80.19 87 VAL A CA 1
ATOM 650 C C . VAL A 1 87 ? 9.305 -11.166 -9.288 1.00 80.19 87 VAL A C 1
ATOM 652 O O . VAL A 1 87 ? 10.404 -10.806 -9.698 1.00 80.19 87 VAL A O 1
ATOM 655 N N . GLU A 1 88 ? 8.429 -11.817 -10.058 1.00 81.38 88 GLU A N 1
ATOM 656 C CA . GLU A 1 88 ? 8.689 -12.080 -11.479 1.00 81.38 88 GLU A CA 1
ATOM 657 C C . GLU A 1 88 ? 8.934 -10.785 -12.256 1.00 81.38 88 GLU A C 1
ATOM 659 O O . GLU A 1 88 ? 9.922 -10.701 -12.984 1.00 81.38 88 GLU A O 1
ATOM 664 N N . ALA A 1 89 ? 8.104 -9.757 -12.057 1.00 76.12 89 ALA A N 1
ATOM 665 C CA . ALA A 1 89 ? 8.288 -8.458 -12.699 1.00 76.12 89 ALA A CA 1
ATOM 666 C C . ALA A 1 89 ? 9.638 -7.812 -12.335 1.00 76.12 89 ALA A C 1
ATOM 668 O O . ALA A 1 89 ? 10.329 -7.319 -13.216 1.00 76.12 89 ALA A O 1
ATOM 669 N N . LEU A 1 90 ? 10.055 -7.872 -11.063 1.00 72.69 90 LEU A N 1
ATOM 670 C CA . LEU A 1 90 ? 11.340 -7.320 -10.607 1.00 72.69 90 LEU A CA 1
ATOM 671 C C . LEU A 1 90 ? 12.579 -8.047 -11.148 1.00 72.69 90 LEU A C 1
ATOM 673 O O . LEU A 1 90 ? 13.645 -7.444 -11.203 1.00 72.69 90 LEU A O 1
ATOM 677 N N . LEU A 1 91 ? 12.473 -9.344 -11.444 1.00 75.94 91 LEU A N 1
ATOM 678 C CA . LEU A 1 91 ? 13.593 -10.170 -11.917 1.00 75.94 91 LEU A CA 1
ATOM 679 C C . LEU A 1 91 ? 13.680 -10.251 -13.446 1.00 75.94 91 LEU A C 1
ATOM 681 O O . LEU A 1 91 ? 14.653 -10.798 -13.965 1.00 75.94 91 LEU A O 1
ATOM 685 N N . SER A 1 92 ? 12.646 -9.782 -14.145 1.00 67.88 92 SER A N 1
ATOM 686 C CA . SER A 1 92 ? 12.562 -9.811 -15.609 1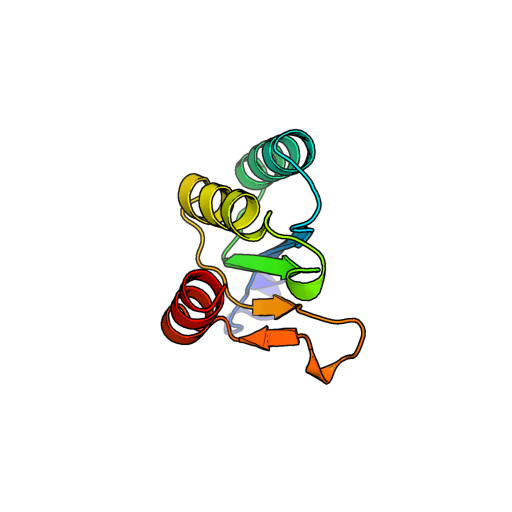.00 67.88 92 SER A CA 1
ATOM 687 C C . SER A 1 92 ? 13.141 -8.553 -16.277 1.00 67.88 92 SER A C 1
ATOM 689 O O . SER A 1 92 ? 13.275 -8.550 -17.502 1.00 67.88 92 SER A O 1
ATOM 691 N N . ASP A 1 93 ? 13.493 -7.533 -15.485 1.00 55.03 93 ASP A N 1
ATOM 692 C CA . ASP A 1 93 ? 14.247 -6.324 -15.867 1.00 55.03 93 ASP A CA 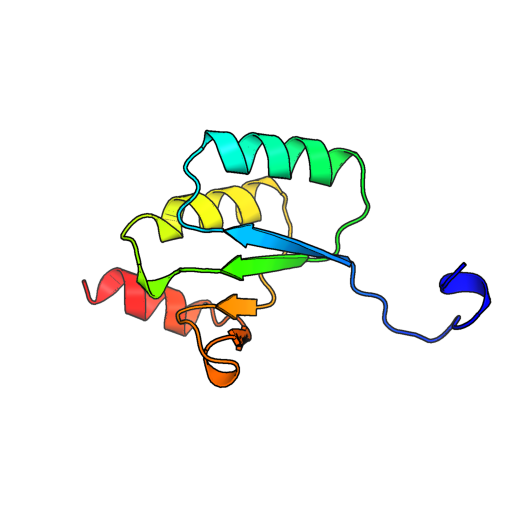1
ATOM 693 C C . ASP A 1 93 ? 15.762 -6.488 -15.617 1.00 55.03 93 ASP A C 1
ATOM 695 O O . ASP A 1 93 ? 16.560 -5.904 -16.391 1.00 55.03 93 ASP A O 1
#

Nearest PDB structures (foldseek):
  2cnw-assembly2_E  TM=8.2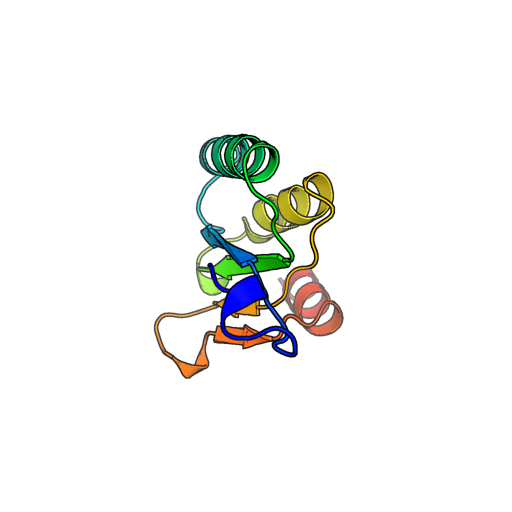27E-01  e=3.063E-08  Thermus aquaticus
  2cnw-assembly1_D  TM=8.266E-01  e=3.507E-08  Thermus aquaticus
  5gad-assembly1_l  TM=8.316E-01  e=6.027E-08  Escherichia coli
  1zu5-assembly2_B  TM=9.077E-01  e=5.626E-07  Mycoplasma mycoides
  7obq-assembly1_x  TM=7.789E-01  e=3.055E-06  Canis lupus familiaris

Solvent-accessible surface area (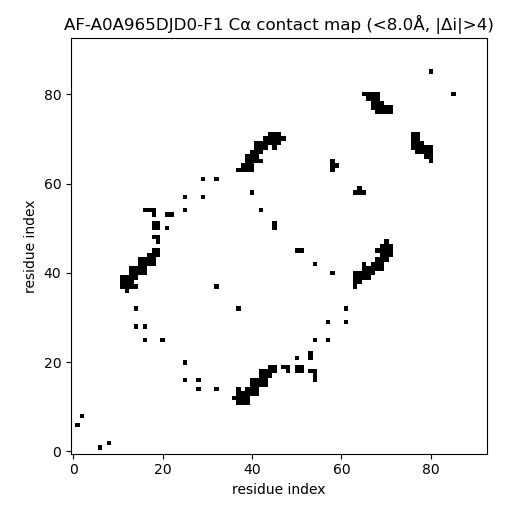backbone atoms only — not comparable to full-atom values): 5482 Å² total; per-residue (Å²): 109,62,69,78,77,44,73,85,60,90,82,80,36,69,48,79,42,60,19,78,48,55,72,71,56,49,54,51,52,49,61,50,53,76,77,42,87,65,68,25,30,30,42,28,50,47,66,79,47,100,37,45,65,60,44,49,54,45,36,60,74,69,72,37,51,68,52,30,35,18,51,55,91,54,79,85,32,56,37,76,57,49,73,66,62,52,49,51,58,70,72,74,113

Radius of gyration: 14.36 Å; Cα contacts (8 Å, |Δi|>4): 123; chains: 1; bounding box: 38×25×32 Å

Sequence (93 aa):
IIHKKAPNANIESLLVLDATLGQNGLRQAQVFSESVQLTGVVLTKLDGTARGGVALAVSQQLGLPIRFIGAGEQMEDLRPFSSYEFVEALLSD

Mean predicted aligned error: 5.23 Å

pLDDT: mean 84.05, std 9.15, range [55.03, 95.06]